Protein AF-X0WAY7-F1 (afdb_monomer)

Structure (mmCIF, N/CA/C/O backbone):
data_AF-X0WAY7-F1
#
_entry.id   AF-X0WAY7-F1
#
loop_
_atom_site.group_PDB
_atom_site.id
_atom_site.type_symbol
_atom_site.label_atom_id
_atom_site.label_alt_id
_atom_site.label_comp_id
_atom_site.label_asym_id
_atom_site.label_entity_id
_atom_site.label_seq_id
_atom_site.pdbx_PDB_ins_code
_atom_site.Cartn_x
_atom_site.Cartn_y
_atom_site.Cartn_z
_atom_site.occupancy
_atom_site.B_iso_or_equiv
_atom_site.auth_seq_id
_atom_site.auth_comp_id
_atom_site.auth_asym_id
_atom_site.auth_atom_id
_atom_site.pdbx_PDB_model_num
ATOM 1 N N . MET A 1 1 ? -16.481 9.313 18.159 1.00 75.94 1 MET A N 1
ATOM 2 C CA . MET A 1 1 ? -15.389 8.409 17.741 1.00 75.94 1 MET A CA 1
ATOM 3 C C . MET A 1 1 ? -14.467 9.198 16.830 1.00 75.94 1 MET A C 1
ATOM 5 O O . MET A 1 1 ? -14.979 9.955 16.012 1.00 75.94 1 MET A O 1
ATOM 9 N N . SER A 1 2 ? -13.152 9.107 17.024 1.00 90.06 2 SER A N 1
ATOM 10 C CA . SER A 1 2 ? -12.162 9.705 16.119 1.00 90.06 2 SER A CA 1
ATOM 11 C C . SER A 1 2 ? -12.113 8.911 14.816 1.00 90.06 2 SER A C 1
ATOM 13 O O . SER A 1 2 ? -12.134 7.684 14.878 1.00 90.06 2 SER A O 1
ATOM 15 N N . ARG A 1 3 ? -12.049 9.599 13.672 1.00 96.69 3 ARG A N 1
ATOM 16 C CA . ARG A 1 3 ? -11.821 8.958 12.372 1.00 96.69 3 ARG A CA 1
ATOM 17 C C . ARG A 1 3 ? -10.331 8.709 12.164 1.00 96.69 3 ARG A C 1
ATOM 19 O O . ARG A 1 3 ? -9.519 9.522 12.609 1.00 96.69 3 ARG A O 1
ATOM 26 N N . LEU A 1 4 ? -9.996 7.613 11.498 1.00 97.56 4 LEU A N 1
ATOM 27 C CA . LEU A 1 4 ? -8.634 7.242 11.145 1.00 97.56 4 LEU A CA 1
ATOM 28 C C . LEU A 1 4 ? -8.451 7.281 9.626 1.00 97.56 4 LEU A C 1
ATOM 30 O O . LEU A 1 4 ? -9.090 6.515 8.907 1.00 97.56 4 LEU A O 1
ATOM 34 N N . SER A 1 5 ? -7.520 8.114 9.167 1.00 98.25 5 SER A N 1
ATOM 35 C CA . SER A 1 5 ? -7.041 8.111 7.783 1.00 98.25 5 SER A CA 1
ATOM 36 C C . SER A 1 5 ? -5.643 7.494 7.718 1.00 98.25 5 SER A C 1
ATOM 38 O O . SER A 1 5 ? -4.786 7.810 8.547 1.00 98.25 5 SER A O 1
ATOM 40 N N . ALA A 1 6 ? -5.401 6.640 6.726 1.00 98.25 6 ALA A N 1
ATOM 41 C CA . ALA A 1 6 ? -4.089 6.085 6.409 1.00 98.25 6 ALA A CA 1
ATOM 42 C C . ALA A 1 6 ? -3.570 6.656 5.081 1.00 98.25 6 ALA A C 1
ATOM 44 O O . ALA A 1 6 ? -4.327 6.800 4.123 1.00 98.25 6 ALA A O 1
ATOM 45 N N . ILE A 1 7 ? -2.271 6.952 5.012 1.00 98.44 7 ILE A N 1
ATOM 46 C CA . ILE A 1 7 ? -1.589 7.336 3.770 1.00 98.44 7 ILE A CA 1
ATOM 47 C C . ILE A 1 7 ? -0.602 6.227 3.416 1.00 98.44 7 ILE A C 1
ATOM 49 O O . ILE A 1 7 ? 0.249 5.877 4.232 1.00 98.44 7 ILE A O 1
ATOM 53 N N . VAL A 1 8 ? -0.715 5.694 2.202 1.00 98.25 8 VAL A N 1
ATOM 54 C CA . VAL A 1 8 ? 0.183 4.678 1.648 1.00 98.25 8 VAL A CA 1
ATOM 55 C C . VAL A 1 8 ? 0.977 5.314 0.519 1.00 98.25 8 VAL A C 1
ATOM 57 O O . VAL A 1 8 ? 0.422 5.627 -0.529 1.00 98.25 8 VAL A O 1
ATOM 60 N N . THR A 1 9 ? 2.274 5.519 0.721 1.00 98.19 9 THR A N 1
ATOM 61 C CA . THR A 1 9 ? 3.192 5.896 -0.360 1.00 98.19 9 THR A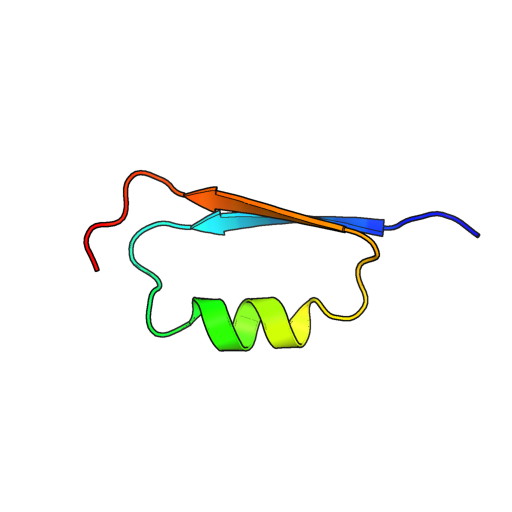 CA 1
ATOM 62 C C . THR A 1 9 ? 3.727 4.633 -1.015 1.00 98.19 9 THR A C 1
ATOM 64 O O . THR A 1 9 ? 4.163 3.731 -0.301 1.00 98.19 9 THR A O 1
ATOM 67 N N . THR A 1 10 ? 3.713 4.561 -2.341 1.00 98.06 10 THR A N 1
ATOM 68 C CA . THR A 1 10 ? 4.111 3.354 -3.075 1.00 98.06 10 THR A CA 1
ATOM 69 C C . THR A 1 10 ? 4.962 3.689 -4.301 1.00 98.06 10 THR A C 1
ATOM 71 O O . THR A 1 10 ? 4.833 4.770 -4.882 1.00 98.06 10 THR A O 1
ATOM 74 N N . PHE A 1 11 ? 5.879 2.781 -4.637 1.00 98.44 11 PHE A N 1
ATOM 75 C CA . PHE A 1 11 ? 6.668 2.787 -5.862 1.00 98.44 11 PHE A CA 1
ATOM 76 C C . PHE A 1 11 ? 7.041 1.350 -6.212 1.00 98.44 11 PHE A C 1
ATOM 78 O O . PHE A 1 11 ? 7.809 0.728 -5.484 1.00 98.44 11 PHE A O 1
ATOM 85 N N . ASN A 1 12 ? 6.537 0.862 -7.330 1.00 98.25 12 ASN A N 1
ATOM 86 C CA . ASN A 1 12 ? 6.741 -0.492 -7.807 1.00 98.25 12 ASN A CA 1
ATOM 87 C C . ASN A 1 12 ? 6.397 -1.621 -6.810 1.00 98.25 12 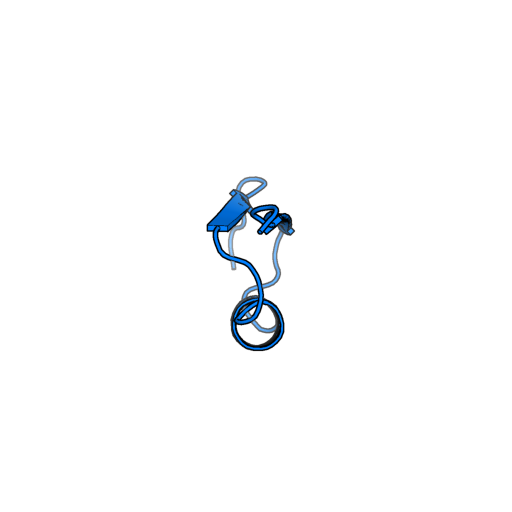ASN A C 1
ATOM 89 O O . ASN A 1 12 ? 7.251 -2.433 -6.457 1.00 98.25 12 ASN A O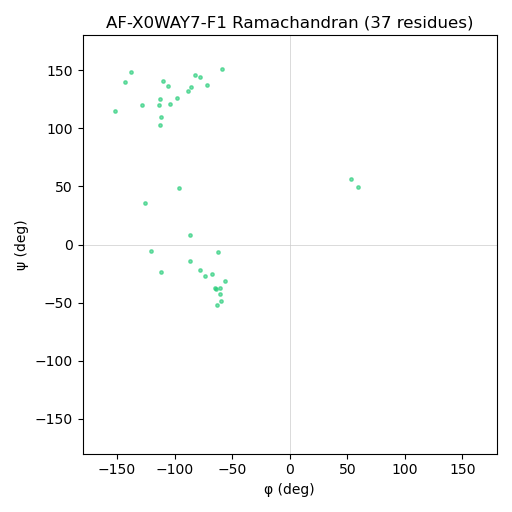 1
ATOM 93 N N . GLU A 1 13 ? 5.153 -1.636 -6.318 1.00 97.94 13 GLU A N 1
ATOM 94 C CA . GLU A 1 13 ? 4.658 -2.602 -5.317 1.00 97.94 13 GLU A CA 1
ATOM 95 C C . GLU A 1 13 ? 3.389 -3.334 -5.794 1.00 97.94 13 GLU A C 1
ATOM 97 O O . GLU A 1 13 ? 2.470 -3.598 -5.006 1.00 97.94 13 GLU A O 1
ATOM 102 N N . ALA A 1 14 ? 3.285 -3.637 -7.094 1.00 97.06 14 ALA A N 1
ATOM 103 C CA . ALA A 1 14 ? 2.095 -4.280 -7.660 1.00 97.06 14 ALA A CA 1
ATOM 104 C C . ALA A 1 14 ? 1.742 -5.617 -6.969 1.00 97.06 14 ALA A C 1
ATOM 106 O O . ALA A 1 14 ? 0.563 -5.950 -6.824 1.00 97.06 14 ALA A O 1
ATOM 107 N N . GLU A 1 15 ? 2.738 -6.363 -6.477 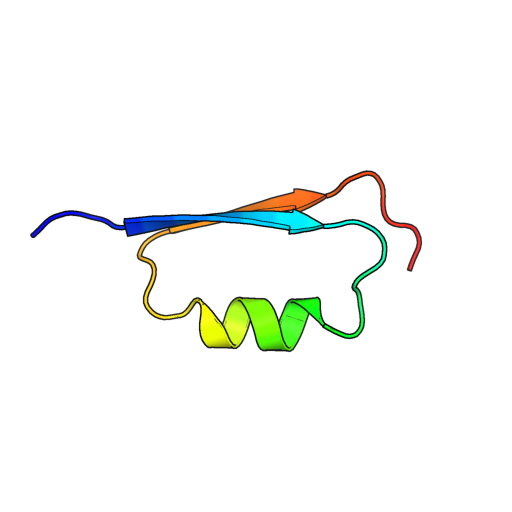1.00 98.06 15 GLU A N 1
ATOM 108 C CA . GLU A 1 15 ? 2.536 -7.654 -5.803 1.00 98.06 15 GLU A CA 1
ATOM 109 C C . GLU A 1 15 ? 2.057 -7.511 -4.339 1.00 98.06 15 GLU A C 1
ATOM 111 O O . GLU A 1 15 ? 1.460 -8.434 -3.783 1.00 98.06 15 GLU A O 1
ATOM 116 N N . GLN A 1 16 ? 2.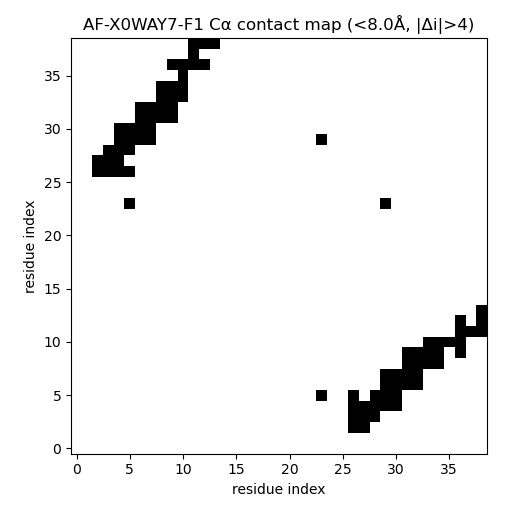288 -6.361 -3.700 1.00 97.56 16 GLN A N 1
ATOM 117 C CA . GLN A 1 16 ? 2.123 -6.136 -2.258 1.00 97.56 16 GLN A CA 1
ATOM 118 C C . GLN A 1 16 ? 0.963 -5.185 -1.947 1.00 97.56 16 GLN A C 1
ATOM 120 O O . GLN A 1 16 ? 0.410 -5.212 -0.837 1.00 97.56 16 GLN A O 1
ATOM 125 N N . ILE A 1 17 ? 0.585 -4.330 -2.905 1.00 97.69 17 ILE A N 1
ATOM 126 C CA . ILE A 1 17 ? -0.422 -3.286 -2.701 1.00 97.69 17 ILE A CA 1
ATOM 127 C C . ILE A 1 17 ? -1.781 -3.878 -2.313 1.00 97.69 17 ILE A C 1
ATOM 129 O O . ILE A 1 17 ? -2.455 -3.349 -1.430 1.00 97.69 17 ILE A O 1
ATOM 133 N N . GLU A 1 18 ? -2.159 -5.025 -2.882 1.00 98.12 18 GLU A N 1
ATOM 134 C CA . GLU A 1 18 ? -3.428 -5.686 -2.572 1.00 98.12 18 GLU A CA 1
ATOM 135 C C . GLU A 1 18 ? -3.502 -6.123 -1.102 1.00 98.12 18 GLU A C 1
ATOM 137 O O . GLU A 1 18 ? -4.455 -5.789 -0.390 1.00 98.12 18 GLU A O 1
ATOM 142 N N . GLU A 1 19 ? -2.491 -6.849 -0.621 1.00 98.50 19 GLU A N 1
ATOM 143 C CA . GLU A 1 19 ? -2.452 -7.309 0.766 1.00 98.50 19 GLU A CA 1
ATOM 144 C C . GLU A 1 19 ? -2.379 -6.123 1.737 1.00 98.50 19 GLU A C 1
ATOM 146 O O . GLU A 1 19 ? -3.050 -6.122 2.774 1.00 98.50 19 GLU A O 1
ATOM 151 N N . THR A 1 20 ? -1.625 -5.084 1.380 1.00 98.00 20 THR A N 1
ATOM 152 C CA . THR A 1 20 ? -1.511 -3.854 2.172 1.00 98.00 20 THR A CA 1
ATOM 153 C C . THR A 1 20 ? -2.869 -3.176 2.344 1.00 98.00 20 THR A C 1
ATOM 155 O O . THR A 1 20 ? -3.269 -2.876 3.471 1.00 98.00 20 THR A O 1
ATOM 158 N N . LEU A 1 21 ? -3.627 -3.000 1.258 1.00 98.25 21 LEU A N 1
ATOM 159 C CA . LEU A 1 21 ? -4.963 -2.403 1.313 1.00 98.25 21 LEU A CA 1
ATOM 160 C C . LEU A 1 21 ? -5.955 -3.277 2.093 1.00 98.25 21 LEU A C 1
ATOM 162 O O . LEU A 1 21 ? -6.748 -2.747 2.871 1.00 98.25 21 LEU A O 1
ATOM 166 N N . ARG A 1 22 ? -5.878 -4.611 1.965 1.00 98.50 22 ARG A N 1
ATOM 167 C CA . ARG A 1 22 ? -6.691 -5.535 2.780 1.00 98.50 22 ARG A CA 1
ATOM 168 C C . ARG A 1 22 ? -6.397 -5.380 4.271 1.00 98.50 22 ARG A C 1
ATOM 170 O O . ARG A 1 22 ? -7.325 -5.355 5.073 1.00 98.50 22 ARG A O 1
ATOM 177 N N . ARG A 1 23 ? -5.124 -5.246 4.653 1.00 98.31 23 ARG A N 1
ATOM 178 C CA . ARG A 1 23 ? -4.712 -5.046 6.053 1.00 98.31 23 ARG A CA 1
ATOM 179 C C . ARG A 1 23 ? -5.146 -3.688 6.609 1.00 98.31 23 ARG A C 1
ATOM 181 O O . ARG A 1 23 ? -5.326 -3.576 7.816 1.00 98.31 23 ARG A O 1
ATOM 188 N N . LEU A 1 24 ? -5.348 -2.686 5.754 1.00 98.25 24 LEU A N 1
ATOM 189 C CA . LEU A 1 24 ? -5.807 -1.343 6.123 1.00 98.25 24 LEU A CA 1
ATOM 190 C C . LEU A 1 24 ? -7.333 -1.194 6.194 1.00 98.25 24 LEU A C 1
ATOM 192 O O . LEU A 1 24 ? -7.816 -0.088 6.419 1.00 98.25 24 LEU A O 1
ATOM 196 N N . SER A 1 25 ? -8.110 -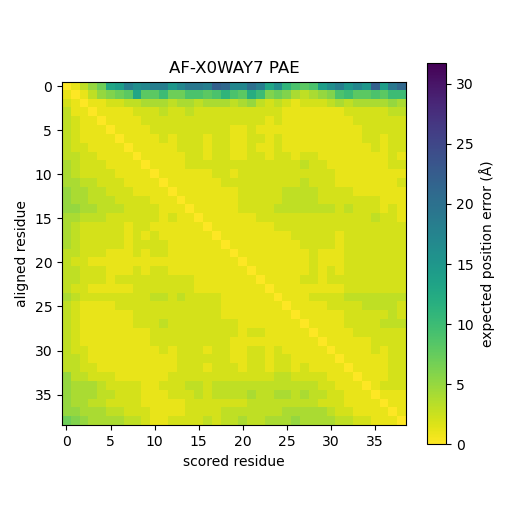2.278 6.085 1.00 97.62 25 SER A N 1
ATOM 197 C CA . SER A 1 25 ? -9.583 -2.225 6.099 1.00 97.62 25 SER A CA 1
ATOM 198 C C . SER A 1 25 ? -10.206 -1.679 7.395 1.00 97.62 25 SER A C 1
ATOM 200 O O . SER A 1 25 ? -11.424 -1.556 7.482 1.00 97.62 25 SER A O 1
ATOM 202 N N . PHE A 1 26 ? -9.398 -1.420 8.426 1.00 97.38 26 PHE A N 1
ATOM 203 C CA . PHE A 1 26 ? -9.819 -0.797 9.682 1.00 97.38 26 PHE A CA 1
ATOM 204 C C . PHE A 1 26 ? -9.785 0.738 9.644 1.00 97.38 26 PHE A C 1
ATOM 206 O O . PHE A 1 26 ? -10.324 1.368 10.553 1.00 97.38 26 PHE A O 1
ATOM 213 N N . ALA A 1 27 ? -9.126 1.339 8.649 1.00 98.25 27 ALA A N 1
ATOM 214 C CA . ALA A 1 27 ? -9.124 2.782 8.457 1.00 98.25 27 ALA A CA 1
ATOM 215 C C . ALA A 1 27 ? -10.441 3.233 7.811 1.00 98.25 27 ALA A C 1
ATOM 217 O O . ALA A 1 27 ? -10.994 2.546 6.952 1.00 98.25 27 ALA A O 1
ATOM 218 N N . ASP A 1 28 ? -10.929 4.407 8.207 1.00 98.31 28 ASP A N 1
ATOM 219 C CA . ASP A 1 28 ? -12.117 5.017 7.605 1.00 98.31 28 ASP A CA 1
ATOM 220 C C . ASP A 1 28 ? -11.811 5.578 6.204 1.00 98.31 28 ASP A C 1
ATOM 222 O O . ASP A 1 28 ? -12.699 5.686 5.359 1.00 98.31 28 ASP A O 1
ATOM 226 N N . GLU A 1 29 ? -10.551 5.949 5.962 1.00 98.19 29 GLU A N 1
ATOM 227 C CA . GLU A 1 29 ? -10.051 6.505 4.706 1.00 98.19 29 GLU A CA 1
ATOM 228 C C . GLU A 1 29 ? -8.634 5.992 4.424 1.00 98.19 29 GLU A C 1
ATOM 230 O O . GLU A 1 29 ? -7.791 5.924 5.322 1.00 98.19 29 GLU A O 1
ATOM 235 N N . VAL A 1 30 ? -8.357 5.672 3.160 1.00 98.38 30 VAL A N 1
ATOM 236 C CA . VAL A 1 30 ? -7.017 5.316 2.684 1.00 98.38 30 VAL A CA 1
ATOM 237 C C . VAL A 1 30 ? -6.690 6.168 1.460 1.00 98.38 30 VAL A C 1
ATOM 239 O O . VAL A 1 30 ? -7.394 6.101 0.453 1.00 98.38 30 VAL A O 1
ATOM 242 N N . LEU A 1 31 ? -5.616 6.954 1.541 1.00 98.50 31 LEU A N 1
ATOM 243 C CA . LEU A 1 31 ? -5.054 7.710 0.423 1.00 98.50 31 LEU A CA 1
ATOM 244 C C . LEU A 1 31 ? -3.788 7.010 -0.075 1.00 98.50 31 LEU A C 1
ATOM 246 O O . LEU A 1 31 ? -2.826 6.861 0.678 1.00 98.50 31 LEU A O 1
ATOM 250 N N . VAL A 1 32 ? -3.770 6.621 -1.348 1.00 98.00 32 VAL A N 1
ATOM 251 C CA . VAL A 1 32 ? -2.582 6.051 -1.997 1.00 98.00 32 VAL A CA 1
ATOM 252 C C . VAL A 1 32 ? -1.872 7.143 -2.790 1.00 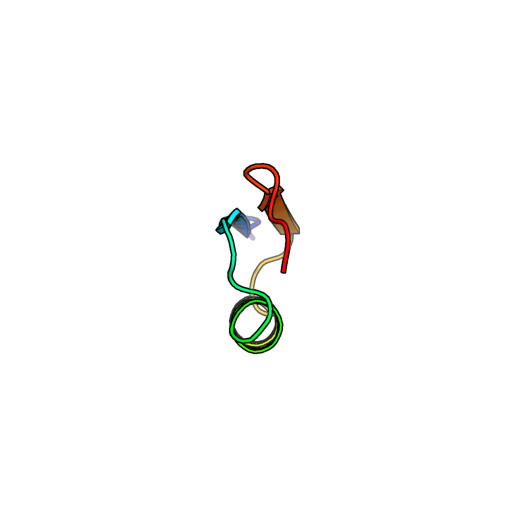98.00 32 VAL A C 1
ATOM 254 O O . VAL A 1 32 ? -2.487 7.816 -3.615 1.00 98.00 32 VAL A O 1
ATOM 257 N N . VAL A 1 33 ? -0.580 7.321 -2.529 1.00 98.38 33 VAL A N 1
ATOM 258 C CA . VAL A 1 33 ? 0.302 8.241 -3.250 1.00 98.38 33 VAL A CA 1
ATOM 259 C C . VAL A 1 33 ? 1.320 7.405 -4.010 1.00 98.38 33 VAL A C 1
ATOM 261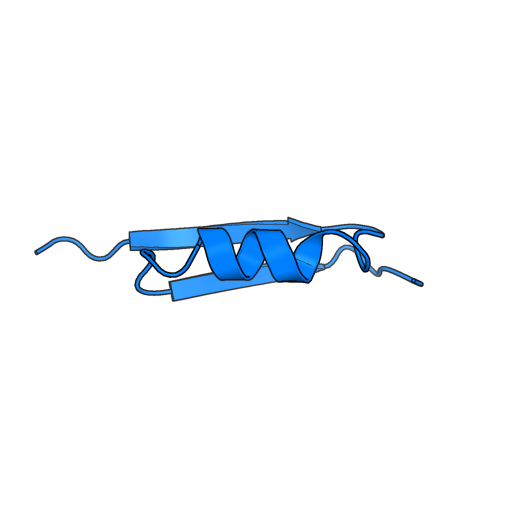 O O . VAL A 1 33 ? 2.268 6.879 -3.426 1.00 98.38 33 VAL A O 1
ATOM 264 N N . ASP A 1 34 ? 1.092 7.275 -5.311 1.00 98.06 34 ASP A N 1
ATOM 265 C CA . ASP A 1 34 ? 1.976 6.553 -6.216 1.00 98.06 34 ASP A CA 1
ATOM 266 C C . ASP A 1 34 ? 3.105 7.455 -6.730 1.00 98.06 34 ASP A C 1
ATOM 268 O O . ASP A 1 34 ? 2.875 8.604 -7.117 1.00 98.06 34 ASP A O 1
ATOM 272 N N . SER A 1 35 ? 4.327 6.928 -6.738 1.00 97.75 35 SER A N 1
ATOM 273 C CA . SER A 1 35 ? 5.518 7.624 -7.225 1.00 97.75 35 SER A CA 1
ATOM 274 C C . SER A 1 35 ? 5.855 7.260 -8.678 1.00 97.75 35 SER A C 1
ATOM 276 O O . SER A 1 35 ? 7.015 6.987 -8.990 1.00 97.75 35 SER A O 1
ATOM 278 N N . PHE A 1 36 ? 4.863 7.309 -9.571 1.00 97.75 36 PHE A N 1
ATOM 279 C CA . PHE A 1 36 ? 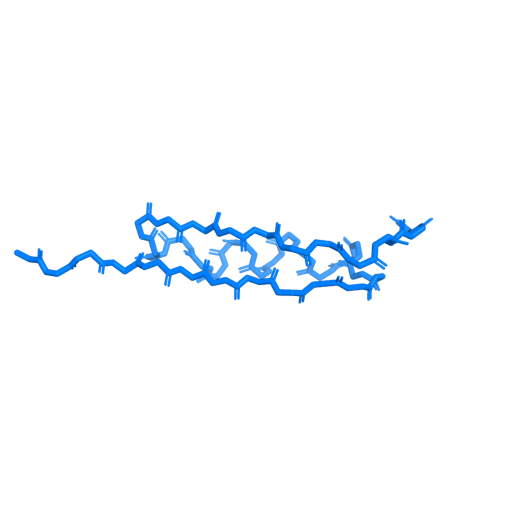4.997 6.970 -10.994 1.00 97.75 36 PHE A CA 1
ATOM 280 C C . PHE A 1 36 ? 5.472 5.526 -11.210 1.00 97.75 36 PHE A C 1
ATOM 282 O O . PHE A 1 36 ? 6.435 5.292 -11.948 1.00 97.75 36 PHE A O 1
ATOM 289 N N . SER A 1 37 ? 4.819 4.570 -10.545 1.00 97.69 37 SER A N 1
ATOM 290 C CA . SER A 1 37 ? 5.125 3.146 -10.712 1.00 97.69 37 SER A CA 1
ATOM 291 C C . SER A 1 37 ? 4.938 2.705 -12.166 1.00 97.69 37 SER A C 1
ATOM 293 O O . SER A 1 37 ? 4.149 3.278 -12.925 1.00 97.69 37 SER A O 1
ATOM 295 N N . THR A 1 38 ? 5.704 1.697 -12.567 1.00 97.31 38 THR A N 1
ATOM 296 C CA . THR A 1 38 ? 5.708 1.153 -13.935 1.00 97.31 38 THR A CA 1
ATOM 297 C C . THR A 1 38 ? 5.338 -0.324 -14.006 1.00 97.31 38 THR A C 1
ATOM 299 O O . THR A 1 38 ? 5.282 -0.871 -15.109 1.00 97.31 38 THR A O 1
ATOM 302 N N . ASP A 1 39 ? 5.174 -0.964 -12.855 1.00 95.94 39 ASP A N 1
ATOM 303 C CA . ASP A 1 39 ? 4.784 -2.364 -12.692 1.00 95.94 39 ASP A CA 1
ATOM 304 C C . ASP A 1 39 ? 3.283 -2.527 -12.376 1.00 95.94 39 ASP A C 1
ATOM 306 O O . ASP A 1 39 ? 2.577 -1.513 -12.151 1.00 95.94 39 ASP A O 1
#

Sequence (39 aa):
MSRLSAIVTTFNEAEQIEETLRRLSFADEVLVVDSFSTD

Organism: NCBI:txid412755

Foldseek 3Di:
DDAFEEEAEDAQPPVCVVVVVVVVPVHPYYHYHYPPHDD

Mean predicted aligned error: 2.24 Å

InterPro domains:
  IPR001173 Glycosyltransferase 2-like [PF00535] (5-39)
  IPR029044 Nucleotide-diphospho-sugar transferases [G3DSA:3.90.550.10] (1-39)
  IPR029044 Nucleotide-diphospho-sugar transferases [SSF53448] (1-39)

pLDDT: mean 97.18, std 3.7, range [75.94, 98.5]

Secondary structure (DSSP, 8-state):
----EEEEEESS-TTTHHHHHHHTTTSSEEEEEE-----

Radius of gyration: 11.16 Å; Cα contacts (8 Å, |Δi|>4): 43; chains: 1; bounding box: 22×17×32 Å

Nearest PDB structures (foldseek):
  5ixp-assembly1_A  TM=3.367E-01  e=8.351E+00  Kribbella flavida DSM 17836
  3aaw-assembly1_C  TM=3.458E-01  e=9.587E+00  Corynebacterium glutamicum

Solvent-accessible surface area (backbone atoms only — not comparable to full-atom values): 2589 Å² total; per-residue (Å²): 134,87,85,44,75,44,77,46,78,46,63,67,45,72,91,50,50,62,60,52,54,62,71,47,69,83,41,79,39,78,47,79,48,73,67,79,54,87,104